Protein AF-A0A967IAB1-F1 (afdb_monomer_lite)

Structure (mmCIF, N/CA/C/O backbone):
data_AF-A0A967IAB1-F1
#
_entry.id   AF-A0A967IAB1-F1
#
loop_
_atom_site.group_PDB
_atom_site.id
_atom_site.type_symbol
_atom_site.label_atom_id
_atom_site.label_alt_id
_atom_site.label_comp_id
_atom_site.label_asym_id
_atom_site.label_entity_id
_atom_site.label_seq_id
_atom_site.pdbx_PDB_ins_code
_atom_site.Cartn_x
_atom_site.Cartn_y
_atom_site.Cartn_z
_atom_site.occupancy
_atom_site.B_iso_or_equiv
_atom_site.auth_seq_id
_atom_site.auth_comp_id
_atom_site.auth_asym_id
_atom_site.auth_atom_id
_atom_site.pdbx_PDB_model_num
ATOM 1 N N . PRO A 1 1 ? -2.351 5.190 4.037 1.00 94.50 1 PRO A N 1
ATOM 2 C CA . PRO A 1 1 ? -1.153 5.554 4.844 1.00 94.50 1 PRO A CA 1
ATOM 3 C C . PRO A 1 1 ? 0.135 5.579 4.003 1.00 94.50 1 PRO A C 1
ATOM 5 O O . PRO A 1 1 ? 0.349 4.645 3.243 1.00 94.50 1 PRO A O 1
ATOM 8 N N . CYS A 1 2 ? 0.975 6.621 4.103 1.00 96.94 2 CYS A N 1
ATOM 9 C CA . CYS A 1 2 ? 2.156 6.790 3.225 1.00 96.94 2 CYS A CA 1
ATOM 10 C C . CYS A 1 2 ? 3.452 7.197 3.954 1.00 96.94 2 CYS A C 1
ATOM 12 O O . CYS A 1 2 ? 4.411 7.576 3.294 1.00 96.94 2 CYS A O 1
ATOM 14 N N . ALA A 1 3 ? 3.478 7.166 5.290 1.00 95.44 3 ALA A N 1
ATOM 15 C CA . ALA A 1 3 ? 4.641 7.583 6.078 1.00 95.44 3 ALA A CA 1
ATOM 16 C C . ALA A 1 3 ? 5.357 6.385 6.719 1.00 95.44 3 ALA A C 1
ATOM 18 O O . ALA A 1 3 ? 6.445 6.021 6.291 1.00 95.44 3 ALA A O 1
ATOM 19 N N . MET A 1 4 ? 4.728 5.751 7.713 1.00 94.75 4 MET A N 1
ATOM 20 C CA . MET A 1 4 ? 5.296 4.638 8.482 1.00 94.75 4 MET A CA 1
ATOM 21 C C . MET A 1 4 ? 4.380 3.409 8.451 1.00 94.75 4 MET A C 1
ATOM 23 O O . MET A 1 4 ? 3.163 3.547 8.289 1.00 94.75 4 MET A O 1
ATOM 27 N N . GLY A 1 5 ? 4.982 2.229 8.625 1.00 96.69 5 GLY A N 1
ATOM 28 C CA . GLY A 1 5 ? 4.279 0.973 8.900 1.00 96.69 5 GLY A CA 1
ATOM 29 C C . GLY A 1 5 ? 3.74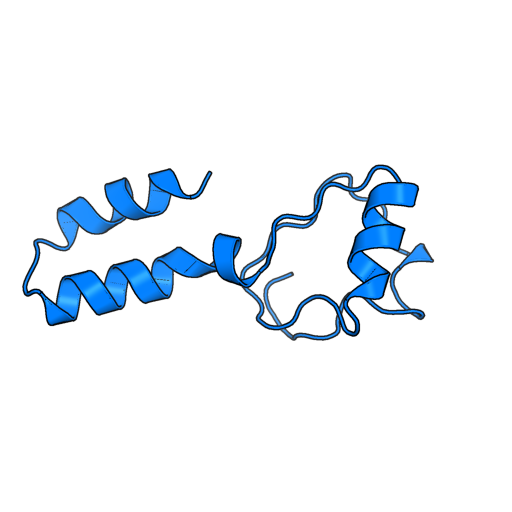2 0.895 10.334 1.00 96.69 5 GLY A C 1
ATOM 30 O O . GLY A 1 5 ? 3.980 1.792 11.143 1.00 96.69 5 GLY A O 1
ATOM 31 N N . GLY A 1 6 ? 2.984 -0.157 10.635 1.00 96.94 6 GLY A N 1
ATOM 32 C CA . GLY A 1 6 ? 2.366 -0.433 11.934 1.00 96.94 6 GLY A CA 1
ATOM 33 C C . GLY A 1 6 ? 1.306 0.587 12.348 1.00 96.94 6 GLY A C 1
ATOM 34 O O . GLY A 1 6 ? 0.912 0.651 13.509 1.00 96.94 6 GLY A O 1
ATOM 35 N N . VAL A 1 7 ? 0.860 1.442 11.425 1.00 96.94 7 VAL A N 1
ATOM 36 C CA . VAL A 1 7 ? -0.050 2.556 11.728 1.00 96.94 7 VAL A CA 1
ATOM 37 C C . VAL A 1 7 ? -1.481 2.090 11.990 1.00 96.94 7 VAL A C 1
ATOM 39 O O . VAL A 1 7 ? -2.247 2.812 12.628 1.00 96.94 7 VAL A O 1
ATOM 42 N N . ILE A 1 8 ? -1.844 0.896 11.521 1.00 97.38 8 ILE A N 1
ATOM 43 C CA . ILE A 1 8 ? -3.112 0.237 11.828 1.00 97.38 8 ILE A CA 1
ATOM 44 C C . ILE A 1 8 ? -2.818 -0.809 12.898 1.00 97.38 8 ILE A C 1
ATOM 46 O O . ILE A 1 8 ? -2.204 -1.834 12.612 1.00 97.38 8 ILE A O 1
ATOM 50 N N . ASN A 1 9 ? -3.222 -0.501 14.127 1.00 97.56 9 ASN A N 1
ATOM 51 C CA . ASN A 1 9 ? -2.954 -1.297 15.315 1.00 97.56 9 ASN A CA 1
ATOM 52 C C . ASN A 1 9 ? -4.074 -1.128 16.354 1.00 97.56 9 ASN A C 1
ATOM 54 O O . ASN A 1 9 ? -5.031 -0.375 16.150 1.00 97.56 9 ASN A O 1
ATOM 58 N N . ASP A 1 10 ? -3.925 -1.801 17.495 1.00 97.62 10 ASP A N 1
ATOM 59 C CA . ASP A 1 10 ? -4.900 -1.801 18.593 1.00 97.62 10 ASP A CA 1
ATOM 60 C C . ASP A 1 10 ? -5.225 -0.393 19.124 1.00 97.62 10 ASP A C 1
ATOM 62 O O . ASP A 1 10 ? -6.352 -0.131 19.532 1.00 97.62 10 ASP A O 1
ATOM 66 N N . GLY A 1 11 ? -4.266 0.538 19.096 1.00 97.44 11 GLY A N 1
ATOM 67 C CA . GLY A 1 11 ? -4.448 1.905 19.593 1.00 97.44 11 GLY A CA 1
ATOM 68 C C . GLY A 1 11 ? -5.002 2.892 18.561 1.00 97.44 11 GLY A C 1
ATOM 69 O O . GLY A 1 11 ? -5.425 3.996 18.923 1.00 97.44 11 GLY A O 1
ATOM 70 N N . THR A 1 12 ? -4.986 2.547 17.272 1.00 96.31 12 THR A N 1
ATOM 71 C CA . THR A 1 12 ? -5.427 3.447 16.194 1.00 96.31 12 THR A CA 1
ATOM 72 C C . THR A 1 12 ? -6.732 3.021 15.544 1.00 96.31 12 THR A C 1
ATOM 74 O O . THR A 1 12 ? -7.420 3.884 14.993 1.00 96.31 12 THR A O 1
ATOM 77 N N . ILE A 1 13 ? -7.106 1.741 15.625 1.00 94.56 13 ILE A N 1
ATOM 78 C CA . ILE A 1 13 ? -8.208 1.208 14.824 1.00 94.56 13 ILE A CA 1
ATOM 79 C C . ILE A 1 13 ? -9.568 1.846 15.136 1.00 94.56 13 ILE A C 1
ATOM 81 O O . ILE A 1 13 ? -10.325 2.159 14.220 1.00 94.56 13 ILE A O 1
ATOM 85 N N . ASP A 1 14 ? -9.854 2.153 16.401 1.00 94.94 14 ASP A N 1
ATOM 86 C CA . ASP A 1 14 ? -11.135 2.761 16.792 1.00 94.94 14 ASP A CA 1
ATOM 87 C C . ASP A 1 14 ? -11.234 4.253 16.433 1.00 94.94 14 ASP A C 1
ATOM 89 O O . ASP A 1 14 ? -12.288 4.878 16.550 1.00 94.94 14 ASP A O 1
ATOM 93 N N . ARG A 1 15 ? -10.130 4.850 15.970 1.00 95.81 15 ARG A N 1
ATOM 94 C CA . ARG A 1 15 ? -10.082 6.247 15.515 1.00 95.81 15 ARG A CA 1
ATOM 95 C C . ARG A 1 15 ? -10.339 6.374 14.015 1.00 95.81 15 ARG A C 1
ATOM 97 O O . ARG A 1 15 ? -10.474 7.498 13.525 1.00 95.81 15 ARG A O 1
ATOM 104 N N . LEU A 1 16 ? -10.376 5.259 13.286 1.00 95.44 16 LEU A N 1
ATOM 105 C CA . LEU A 1 16 ? -10.564 5.249 11.841 1.00 95.44 16 LEU A CA 1
ATOM 106 C C . LEU A 1 16 ? -12.015 5.605 11.495 1.00 95.44 16 LEU A C 1
ATOM 108 O O . LEU A 1 16 ? -12.957 5.029 12.025 1.00 95.44 16 LEU A O 1
ATOM 112 N N . ARG A 1 17 ? -12.195 6.586 10.604 1.00 95.88 17 ARG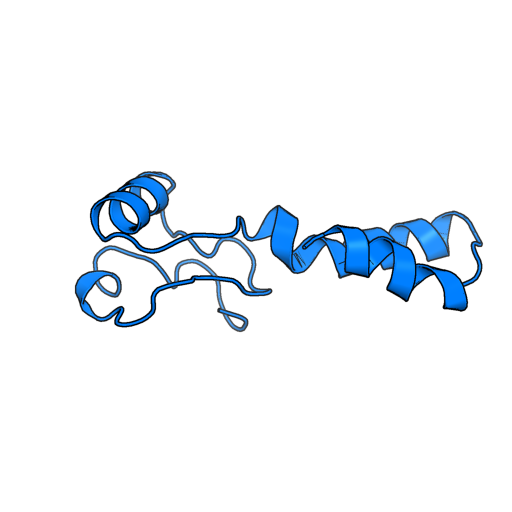 A N 1
ATOM 113 C CA . ARG A 1 17 ? -13.516 7.063 10.139 1.00 95.88 17 ARG A CA 1
ATOM 114 C C . ARG A 1 17 ? -13.705 6.929 8.627 1.00 95.88 17 ARG A C 1
ATOM 116 O O . ARG A 1 17 ? -14.688 7.418 8.077 1.00 95.88 17 ARG A O 1
ATOM 123 N N . MET 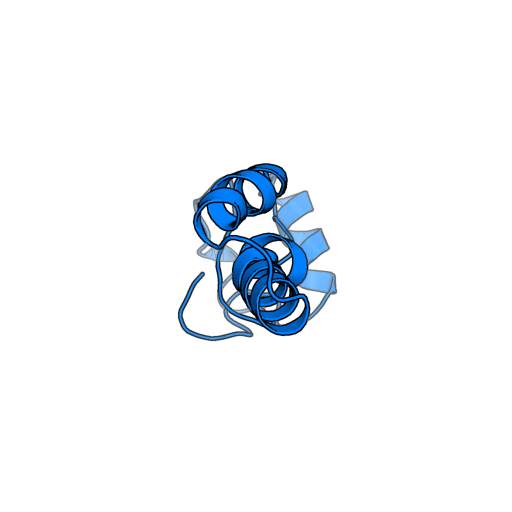A 1 18 ? -12.727 6.347 7.942 1.00 96.44 18 MET A N 1
ATOM 124 C CA . MET A 1 18 ? -12.733 6.175 6.494 1.00 96.44 18 MET A CA 1
ATOM 125 C C . MET A 1 18 ? -13.374 4.849 6.089 1.00 96.44 18 MET A C 1
ATOM 127 O O . MET A 1 18 ? -13.432 3.917 6.879 1.00 96.44 18 MET A O 1
ATOM 131 N N . LYS A 1 19 ? -13.797 4.765 4.826 1.00 97.69 19 LYS A N 1
ATOM 132 C CA . LYS A 1 19 ? -14.333 3.536 4.220 1.00 97.69 19 LYS A CA 1
ATOM 133 C C . LYS A 1 19 ? -13.277 2.696 3.506 1.00 97.69 19 LYS A C 1
ATOM 135 O O . LYS A 1 19 ? -13.511 1.530 3.226 1.00 97.69 19 LYS A O 1
ATOM 140 N N . VAL A 1 20 ? -12.142 3.305 3.165 1.00 97.88 20 VAL A N 1
ATOM 141 C CA . VAL A 1 20 ? -11.074 2.664 2.397 1.00 97.88 20 VAL A CA 1
ATOM 142 C C . VAL A 1 20 ? -9.726 3.013 3.008 1.00 97.88 20 VAL A C 1
ATOM 144 O O . VAL A 1 20 ? -9.452 4.175 3.318 1.00 97.88 20 VAL A O 1
ATOM 147 N N . VAL A 1 21 ? -8.877 2.004 3.136 1.00 97.19 21 VAL A N 1
ATOM 148 C CA . VAL A 1 21 ? -7.457 2.118 3.439 1.00 97.19 21 VAL A CA 1
ATOM 149 C C . VAL A 1 21 ? -6.687 1.690 2.195 1.00 97.19 21 VAL A C 1
ATOM 151 O O . VAL A 1 21 ? -6.614 0.510 1.874 1.00 97.19 21 VAL A O 1
ATOM 154 N N . ALA A 1 22 ? -6.094 2.666 1.515 1.00 96.94 22 ALA A N 1
ATOM 155 C CA . ALA A 1 22 ? -5.134 2.457 0.440 1.00 96.94 22 ALA A CA 1
ATOM 156 C C . ALA A 1 22 ? -3.965 3.424 0.655 1.00 96.94 22 ALA A C 1
ATOM 158 O O . ALA A 1 22 ? -4.155 4.594 1.005 1.00 96.94 22 ALA A O 1
ATOM 159 N N . GLY A 1 23 ? -2.735 2.941 0.535 1.00 95.94 23 GLY A N 1
ATOM 160 C CA . GLY A 1 23 ? -1.563 3.760 0.811 1.00 95.94 23 GLY A CA 1
ATOM 161 C C . GLY A 1 23 ? -0.265 3.110 0.378 1.00 95.94 23 GLY A C 1
ATOM 162 O O . GLY A 1 23 ? -0.233 1.911 0.130 1.00 95.94 23 GLY A O 1
ATOM 163 N N . ALA A 1 24 ? 0.795 3.913 0.327 1.00 96.62 24 ALA A N 1
ATOM 164 C CA . ALA A 1 24 ? 2.100 3.491 -0.167 1.00 96.62 24 ALA A CA 1
ATOM 165 C C . ALA A 1 24 ? 3.053 2.946 0.916 1.00 96.62 24 ALA A C 1
ATOM 167 O O . ALA A 1 24 ? 4.081 2.363 0.580 1.00 96.62 24 ALA A O 1
ATOM 168 N N . ALA A 1 25 ? 2.755 3.153 2.207 1.00 97.75 25 ALA A N 1
ATOM 169 C CA . ALA A 1 25 ? 3.627 2.692 3.290 1.00 97.75 25 ALA A CA 1
ATOM 170 C C . ALA A 1 25 ? 3.722 1.159 3.304 1.00 97.75 25 ALA A C 1
ATOM 172 O O . ALA A 1 25 ? 2.722 0.499 3.038 1.00 97.75 25 ALA A O 1
ATOM 173 N N . ASN A 1 26 ? 4.891 0.619 3.650 1.00 97.12 26 ASN A N 1
ATOM 174 C CA . ASN A 1 26 ? 5.088 -0.816 3.867 1.00 97.12 26 ASN A CA 1
ATOM 175 C C . ASN A 1 26 ? 4.634 -1.226 5.273 1.00 97.12 26 ASN A C 1
ATOM 177 O O . ASN A 1 26 ? 4.790 -0.444 6.214 1.00 97.12 26 ASN A O 1
ATOM 181 N N . ASN A 1 27 ? 4.155 -2.462 5.413 1.00 97.25 27 ASN A N 1
ATOM 182 C CA . ASN A 1 27 ? 3.693 -3.069 6.662 1.00 97.25 27 ASN A CA 1
ATOM 183 C C . ASN A 1 27 ? 2.633 -2.212 7.367 1.00 97.25 27 ASN A C 1
ATOM 185 O O . ASN A 1 27 ? 2.811 -1.834 8.517 1.00 97.25 27 ASN A O 1
ATOM 189 N N . GLN A 1 28 ? 1.562 -1.812 6.677 1.00 98.00 28 GLN A N 1
ATOM 190 C CA . GLN A 1 28 ? 0.564 -0.881 7.239 1.00 98.00 28 GLN A CA 1
ATOM 191 C C . GLN A 1 28 ? -0.204 -1.463 8.425 1.00 98.00 28 GLN A C 1
ATOM 193 O O . GLN A 1 28 ? -0.540 -0.717 9.350 1.00 98.00 28 GLN A O 1
ATOM 198 N N . LEU A 1 29 ? -0.475 -2.768 8.375 1.00 98.00 29 LEU A N 1
ATOM 199 C CA . LEU A 1 29 ? -1.012 -3.540 9.487 1.00 98.00 29 LEU A CA 1
ATOM 200 C C . LEU A 1 29 ? 0.138 -3.914 10.422 1.00 98.00 29 LEU A C 1
ATOM 202 O O . LEU A 1 29 ? 1.139 -4.467 9.974 1.00 98.00 29 LEU A O 1
ATOM 206 N N . ASP A 1 30 ? -0.015 -3.633 11.711 1.00 97.69 30 ASP A N 1
ATOM 207 C CA . ASP A 1 30 ? 0.956 -4.052 12.728 1.00 97.69 30 ASP A CA 1
ATOM 208 C C . 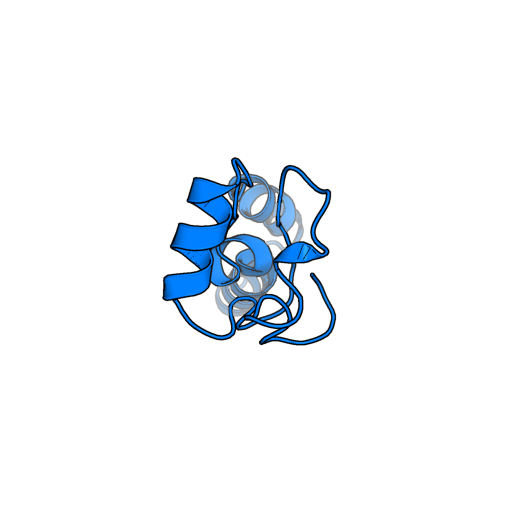ASP A 1 30 ? 0.914 -5.581 12.937 1.00 97.69 30 ASP A C 1
ATOM 210 O O . ASP A 1 30 ? 1.940 -6.241 13.097 1.00 97.69 30 ASP A O 1
ATOM 214 N N . HIS A 1 31 ? -0.278 -6.173 12.808 1.00 97.75 31 HIS A N 1
ATOM 215 C CA . HIS A 1 31 ? -0.502 -7.615 12.750 1.00 97.75 31 HIS A CA 1
ATOM 216 C C . HIS A 1 31 ? -1.561 -7.976 11.702 1.00 97.75 31 HIS A C 1
ATOM 218 O O . HIS A 1 31 ? -2.530 -7.246 11.501 1.00 97.75 31 HIS A O 1
ATOM 224 N N . GLU A 1 32 ? -1.458 -9.164 11.100 1.00 95.81 32 GLU A N 1
ATOM 225 C CA . GLU A 1 32 ? -2.413 -9.643 10.082 1.00 95.81 32 GLU A CA 1
ATOM 226 C C . GLU A 1 32 ? -3.874 -9.623 10.563 1.00 95.81 32 GLU A C 1
ATOM 228 O O . GLU A 1 32 ? -4.780 -9.291 9.798 1.00 95.81 32 GLU A O 1
ATOM 233 N N . ARG A 1 33 ? -4.108 -9.890 11.859 1.00 97.12 33 ARG A N 1
ATOM 234 C CA . ARG A 1 33 ? -5.448 -9.849 12.477 1.00 97.12 33 ARG A CA 1
ATOM 235 C C . ARG A 1 33 ? -6.157 -8.505 12.295 1.00 97.12 33 ARG A C 1
ATOM 237 O O . ARG A 1 33 ? -7.384 -8.458 12.282 1.00 97.12 33 ARG A O 1
ATOM 244 N N . HIS A 1 34 ? -5.402 -7.414 12.156 1.00 97.75 34 HIS A N 1
ATOM 245 C CA . HIS A 1 34 ? -5.963 -6.079 11.968 1.00 97.75 34 HIS A CA 1
ATOM 246 C C . HIS A 1 34 ? -6.682 -5.947 10.624 1.00 97.75 34 HIS A C 1
ATOM 248 O O . HIS A 1 34 ? -7.601 -5.143 10.519 1.00 97.75 34 HIS A O 1
ATOM 254 N N . GLY A 1 35 ? -6.354 -6.782 9.631 1.00 97.00 35 GLY A N 1
ATOM 255 C CA . GLY A 1 35 ? -7.109 -6.872 8.380 1.00 97.00 35 GLY A CA 1
ATOM 256 C C . GLY A 1 35 ? -8.540 -7.374 8.594 1.00 97.00 35 GLY A C 1
ATOM 257 O O . GLY A 1 35 ? -9.479 -6.795 8.051 1.00 97.00 35 GLY A O 1
ATOM 258 N N . ALA A 1 36 ? -8.726 -8.385 9.451 1.00 96.88 36 ALA A N 1
ATOM 259 C CA . ALA A 1 36 ? -10.060 -8.867 9.815 1.00 96.88 36 ALA A CA 1
ATOM 260 C C . ALA A 1 36 ? -10.865 -7.782 10.543 1.00 96.88 36 ALA A C 1
ATOM 262 O O . ALA A 1 36 ? -12.030 -7.563 10.238 1.00 96.88 36 ALA A O 1
ATOM 263 N N . TRP A 1 37 ? -10.224 -7.021 11.431 1.00 96.69 37 TRP A N 1
ATOM 264 C CA . TRP A 1 37 ? -10.905 -5.941 12.145 1.00 96.69 37 TRP A CA 1
ATOM 265 C C . TRP A 1 37 ? -11.361 -4.790 11.247 1.00 96.69 37 TRP A C 1
ATOM 267 O O . TRP A 1 37 ? -12.365 -4.148 11.560 1.00 96.69 37 TRP A O 1
ATOM 277 N N . LEU A 1 38 ? -10.615 -4.499 10.173 1.00 97.50 38 LEU A N 1
ATOM 278 C CA . LEU A 1 38 ? -11.039 -3.543 9.147 1.00 97.50 38 LEU A CA 1
ATOM 279 C C . LEU A 1 38 ? -12.280 -4.068 8.417 1.00 97.50 38 LEU A C 1
ATOM 281 O O . LEU A 1 38 ? -13.240 -3.318 8.260 1.00 97.50 38 LEU A O 1
ATOM 285 N N . ALA A 1 39 ? -12.294 -5.354 8.055 1.00 97.00 39 ALA A N 1
ATOM 286 C CA . ALA A 1 39 ? -13.446 -5.990 7.419 1.00 97.00 39 ALA A CA 1
ATOM 287 C C . ALA A 1 39 ? -14.693 -5.979 8.322 1.00 97.00 39 ALA A C 1
ATOM 289 O O . ALA A 1 39 ? -15.756 -5.568 7.870 1.00 97.00 39 ALA A O 1
ATOM 290 N N . ASP A 1 40 ? -14.551 -6.314 9.610 1.00 96.81 40 ASP A N 1
ATOM 291 C CA . ASP A 1 40 ? -15.643 -6.275 10.601 1.00 96.81 40 ASP A CA 1
ATOM 292 C C . ASP A 1 40 ? -16.240 -4.866 10.792 1.00 96.81 40 ASP A C 1
ATOM 294 O O . ASP A 1 40 ? -17.338 -4.712 11.325 1.00 96.81 40 ASP A O 1
ATOM 298 N N . ARG A 1 41 ? -15.501 -3.823 10.392 1.00 96.31 41 ARG A N 1
ATOM 299 C CA . ARG A 1 41 ? -15.899 -2.407 10.464 1.00 96.31 41 ARG A CA 1
ATOM 300 C C . ARG A 1 41 ? -16.361 -1.845 9.115 1.00 96.31 41 ARG A C 1
ATOM 302 O O . ARG A 1 41 ? -16.479 -0.627 8.990 1.00 96.31 41 ARG A O 1
ATOM 309 N N . ASP A 1 42 ? -16.582 -2.697 8.113 1.00 97.31 42 ASP A N 1
ATOM 310 C CA . ASP A 1 42 ? -16.913 -2.305 6.736 1.00 97.31 42 ASP A CA 1
ATOM 311 C C . ASP A 1 42 ? -15.876 -1.349 6.105 1.00 97.31 42 ASP A C 1
ATOM 313 O O . ASP A 1 42 ? -16.201 -0.478 5.289 1.00 97.31 42 ASP A O 1
ATOM 317 N N . ILE A 1 43 ? -14.600 -1.498 6.484 1.00 98.19 43 ILE A N 1
ATOM 318 C CA . ILE A 1 43 ? -13.480 -0.744 5.916 1.00 98.19 43 ILE A CA 1
ATOM 319 C C . ILE A 1 43 ? -12.753 -1.627 4.905 1.00 98.19 43 ILE A C 1
ATOM 321 O O . ILE A 1 43 ? -12.124 -2.626 5.253 1.00 98.19 43 ILE A O 1
ATOM 325 N N . ILE A 1 44 ? -12.780 -1.218 3.639 1.00 97.75 44 ILE A N 1
ATOM 326 C CA . ILE A 1 44 ? -12.049 -1.898 2.569 1.00 97.75 44 ILE A CA 1
ATOM 327 C C . ILE A 1 44 ? -10.558 -1.621 2.742 1.00 97.75 44 ILE A C 1
ATOM 329 O O . ILE A 1 44 ? -10.126 -0.467 2.760 1.00 97.75 44 ILE A O 1
ATOM 333 N N . TYR A 1 45 ? -9.761 -2.680 2.827 1.00 97.38 45 TYR A N 1
ATOM 334 C CA . TYR A 1 45 ? -8.308 -2.590 2.861 1.00 97.38 45 TYR A CA 1
ATOM 335 C C . TYR A 1 45 ? -7.709 -3.083 1.547 1.00 97.38 45 TYR A C 1
ATOM 337 O O . TYR A 1 45 ? -7.933 -4.222 1.144 1.00 97.38 45 TYR A O 1
ATOM 345 N N . MET A 1 46 ? -6.928 -2.223 0.898 1.00 96.75 46 MET A N 1
ATOM 346 C CA . MET A 1 46 ? -6.080 -2.597 -0.226 1.00 96.75 46 MET A CA 1
ATOM 347 C C . MET A 1 46 ? -4.703 -2.988 0.325 1.00 96.75 46 MET A C 1
ATOM 349 O O . MET A 1 46 ? -4.044 -2.123 0.914 1.00 96.75 46 MET A O 1
ATOM 353 N N . PRO A 1 47 ? -4.266 -4.252 0.163 1.00 95.69 47 PRO A N 1
ATOM 354 C CA . PRO A 1 47 ? -2.981 -4.706 0.678 1.00 95.69 47 PRO A CA 1
ATOM 355 C C . PRO A 1 47 ? -1.844 -3.795 0.223 1.00 95.69 47 PRO A C 1
ATOM 357 O O . PRO A 1 47 ? -1.765 -3.414 -0.948 1.00 95.69 47 PRO A O 1
ATOM 360 N N . ASP A 1 48 ? -0.968 -3.435 1.153 1.00 96.62 48 ASP A N 1
ATOM 361 C CA . ASP A 1 48 ? 0.095 -2.460 0.915 1.00 96.62 48 ASP A CA 1
ATOM 362 C C . ASP A 1 48 ? 1.053 -2.884 -0.200 1.00 96.62 48 ASP A C 1
ATOM 364 O O . ASP A 1 48 ? 1.319 -2.088 -1.099 1.00 96.62 48 ASP A O 1
ATOM 368 N N . TYR A 1 49 ? 1.478 -4.148 -0.199 1.00 94.19 49 TYR A N 1
ATOM 369 C CA . TYR A 1 49 ? 2.358 -4.734 -1.211 1.00 94.19 49 TYR A CA 1
ATOM 370 C C . TYR A 1 49 ? 1.735 -4.804 -2.615 1.00 94.19 49 TYR A C 1
ATOM 372 O O . TYR A 1 49 ? 2.457 -4.967 -3.597 1.00 94.19 49 TYR A O 1
ATOM 380 N N . VAL A 1 50 ? 0.407 -4.680 -2.734 1.00 95.56 50 VAL A N 1
ATOM 381 C CA . VAL A 1 50 ? -0.272 -4.505 -4.028 1.00 95.56 50 VAL A CA 1
ATOM 382 C C . VAL A 1 50 ? -0.338 -3.019 -4.364 1.00 95.56 50 VAL A C 1
ATOM 384 O O . VAL A 1 50 ? 0.077 -2.605 -5.445 1.00 95.56 50 VAL A O 1
ATOM 387 N N . ALA A 1 51 ? -0.801 -2.194 -3.420 1.00 95.38 51 ALA A N 1
ATOM 388 C CA . ALA A 1 51 ? -1.016 -0.766 -3.630 1.00 95.38 51 ALA A CA 1
ATOM 389 C C . ALA A 1 51 ? 0.249 0.015 -3.984 1.00 95.38 51 ALA A C 1
ATOM 391 O O . ALA A 1 51 ? 0.194 0.957 -4.775 1.00 95.38 51 ALA A O 1
ATOM 392 N N . ASN A 1 52 ? 1.387 -0.365 -3.407 1.00 96.19 52 ASN A N 1
ATOM 393 C CA . ASN A 1 52 ? 2.668 0.290 -3.643 1.00 96.19 52 ASN A CA 1
ATOM 394 C C . ASN A 1 52 ? 3.513 -0.381 -4.743 1.00 96.19 52 ASN A C 1
ATOM 396 O O . ASN A 1 52 ? 4.633 0.063 -5.013 1.00 96.19 52 ASN A O 1
ATOM 400 N N . GLY A 1 53 ? 2.961 -1.387 -5.435 1.00 96.81 53 GLY A N 1
ATOM 401 C CA . GLY A 1 53 ? 3.662 -2.197 -6.435 1.00 96.81 53 GLY A CA 1
ATOM 402 C C . GLY A 1 53 ? 4.202 -1.420 -7.641 1.00 96.81 53 GLY A C 1
ATOM 403 O O . GLY A 1 53 ? 5.099 -1.902 -8.331 1.00 96.81 53 GLY A O 1
ATOM 404 N N . GLY A 1 54 ? 3.734 -0.190 -7.875 1.00 96.06 54 GLY A N 1
ATOM 405 C CA . GLY A 1 54 ? 4.200 0.643 -8.986 1.00 96.06 54 GLY A CA 1
ATOM 406 C C . GLY A 1 54 ? 5.708 0.923 -8.971 1.00 96.06 54 GLY A C 1
ATOM 407 O O . GLY A 1 54 ? 6.327 0.994 -10.032 1.00 96.06 54 GLY A O 1
ATOM 408 N N . GLY A 1 55 ? 6.327 0.993 -7.786 1.00 94.75 55 GLY A N 1
ATOM 409 C CA . GLY A 1 55 ? 7.784 1.111 -7.675 1.00 94.75 55 GLY A CA 1
ATOM 410 C C . GLY A 1 55 ? 8.509 -0.111 -8.248 1.00 94.75 55 GLY A C 1
ATOM 411 O O . GLY A 1 55 ? 9.452 0.035 -9.022 1.00 94.75 55 GLY A O 1
ATOM 412 N N . LEU A 1 56 ? 8.019 -1.317 -7.944 1.00 96.19 56 LEU A N 1
ATOM 413 C CA . LEU A 1 56 ? 8.595 -2.560 -8.459 1.00 96.19 56 LEU A CA 1
ATOM 414 C C . LEU A 1 56 ? 8.393 -2.696 -9.974 1.00 96.19 56 LEU A C 1
ATOM 416 O O . LEU A 1 56 ? 9.318 -3.107 -10.672 1.00 96.19 56 LEU A O 1
ATOM 420 N N . ILE A 1 57 ? 7.224 -2.298 -10.488 1.00 96.56 57 ILE A N 1
ATOM 421 C CA . ILE A 1 57 ? 6.951 -2.246 -11.934 1.00 96.56 57 ILE A CA 1
ATOM 422 C C . ILE A 1 57 ? 7.958 -1.327 -12.636 1.00 96.56 57 ILE A C 1
ATOM 424 O O . ILE A 1 57 ? 8.524 -1.706 -13.663 1.00 96.56 57 ILE A O 1
ATOM 428 N N . SER A 1 58 ? 8.227 -0.147 -12.068 1.00 96.38 58 SER A N 1
ATOM 429 C CA . SER A 1 58 ? 9.210 0.795 -12.613 1.00 96.38 58 SER A CA 1
ATOM 430 C C . SER A 1 58 ? 10.626 0.211 -12.616 1.00 96.38 58 SER A C 1
ATOM 432 O O . SER A 1 58 ? 11.292 0.245 -13.650 1.00 96.38 58 SER A O 1
ATOM 434 N N . CYS A 1 59 ? 11.076 -0.378 -11.502 1.00 96.38 59 CYS A N 1
ATOM 435 C CA . CYS A 1 59 ? 12.397 -1.015 -11.424 1.00 96.38 59 CYS A CA 1
ATOM 436 C C . CYS A 1 59 ? 12.530 -2.193 -12.402 1.00 96.38 59 CYS A C 1
ATOM 438 O O . CYS A 1 59 ? 13.576 -2.384 -13.021 1.00 96.38 59 CYS A O 1
ATOM 440 N N . ALA A 1 60 ? 11.471 -2.988 -12.575 1.00 96.69 60 ALA A N 1
ATOM 441 C CA . ALA A 1 60 ? 11.463 -4.087 -13.534 1.00 96.69 60 ALA A CA 1
ATOM 442 C C . ALA A 1 60 ? 11.540 -3.581 -14.983 1.00 96.69 60 ALA A C 1
ATOM 444 O O . ALA A 1 60 ? 12.241 -4.177 -15.800 1.00 96.69 60 ALA A O 1
ATOM 445 N N . ALA A 1 61 ? 10.855 -2.480 -15.306 1.00 96.56 61 ALA A N 1
ATOM 446 C CA . ALA A 1 61 ? 10.942 -1.854 -16.622 1.00 96.56 61 ALA A CA 1
ATOM 447 C C . ALA A 1 61 ? 12.354 -1.329 -16.917 1.00 96.56 61 ALA A C 1
ATOM 449 O O . ALA A 1 61 ? 12.856 -1.564 -18.016 1.00 96.56 61 ALA A O 1
ATOM 450 N N . GLU A 1 62 ? 13.001 -0.704 -15.928 1.00 95.75 62 GLU A N 1
ATOM 451 C CA . GLU A 1 62 ? 14.401 -0.275 -16.011 1.00 95.75 62 GLU A CA 1
ATOM 452 C C . GLU A 1 62 ? 15.331 -1.459 -16.284 1.00 95.75 62 GLU A C 1
ATOM 454 O O . GLU A 1 62 ? 16.095 -1.445 -17.248 1.00 95.75 62 GLU A O 1
ATOM 459 N N . TRP A 1 63 ? 15.210 -2.523 -15.486 1.00 96.56 63 TRP A N 1
ATOM 460 C CA . TRP A 1 63 ? 16.032 -3.725 -15.628 1.00 96.56 63 TRP A CA 1
ATOM 461 C C . TRP A 1 63 ? 15.864 -4.404 -16.997 1.00 96.56 63 TRP A C 1
ATOM 463 O O . TRP A 1 63 ? 16.823 -4.934 -17.554 1.00 96.56 63 TRP A O 1
ATOM 473 N N . GLN A 1 64 ? 14.657 -4.360 -17.564 1.00 96.44 64 GLN A N 1
ATOM 474 C CA . GLN A 1 64 ? 14.341 -4.927 -18.880 1.00 96.44 64 GLN A CA 1
ATOM 475 C C . GLN A 1 64 ? 14.667 -3.984 -20.052 1.00 96.44 64 GLN A C 1
ATOM 477 O O . GLN A 1 64 ? 14.466 -4.372 -21.203 1.00 96.44 64 GLN A O 1
ATOM 482 N N . GLY A 1 65 ? 15.122 -2.751 -19.795 1.00 95.38 65 GLY A N 1
ATOM 483 C CA . GLY A 1 65 ? 15.352 -1.743 -20.837 1.00 95.38 65 GLY A CA 1
ATOM 484 C C . GLY A 1 65 ? 14.079 -1.334 -21.588 1.00 95.38 65 GLY A C 1
ATOM 485 O O . GLY A 1 65 ? 14.141 -0.995 -22.771 1.00 95.38 65 GLY A O 1
ATOM 486 N N . ARG A 1 66 ? 12.911 -1.416 -20.937 1.00 94.25 66 ARG A N 1
ATOM 487 C CA . ARG A 1 66 ? 11.622 -1.052 -21.543 1.00 94.25 66 ARG A CA 1
ATOM 488 C C . ARG A 1 66 ? 11.448 0.462 -21.605 1.00 94.25 66 ARG A C 1
ATOM 490 O O . ARG A 1 66 ? 12.028 1.213 -20.830 1.00 94.25 66 ARG A O 1
ATOM 497 N N . ASP A 1 67 ? 10.582 0.897 -22.513 1.00 92.56 67 ASP A N 1
ATOM 498 C CA . ASP A 1 67 ? 10.178 2.296 -22.618 1.00 92.56 67 ASP A CA 1
ATOM 499 C C . ASP A 1 67 ? 9.410 2.745 -21.362 1.00 92.56 67 ASP A C 1
ATOM 501 O O . ASP A 1 67 ? 8.303 2.272 -21.084 1.00 92.56 67 ASP A O 1
ATOM 505 N N . PHE A 1 68 ? 9.985 3.696 -20.623 1.00 91.75 68 PHE A N 1
ATOM 506 C CA . PHE A 1 68 ? 9.383 4.277 -19.423 1.00 91.75 68 PHE A CA 1
ATOM 507 C C . PHE A 1 68 ? 8.060 4.999 -19.693 1.00 91.75 68 PHE A C 1
ATOM 509 O O . PHE A 1 68 ? 7.258 5.135 -18.771 1.00 91.75 68 PHE A O 1
ATOM 516 N N .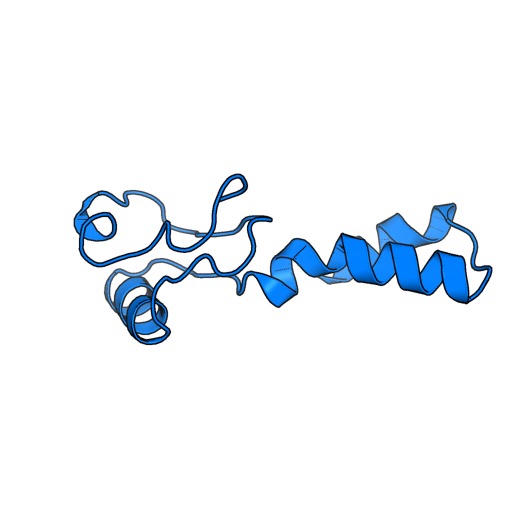 GLN A 1 69 ? 7.779 5.409 -20.937 1.00 93.62 69 GLN A N 1
ATOM 517 C CA . GLN A 1 69 ? 6.481 5.991 -21.295 1.00 93.62 69 GLN A CA 1
ATOM 518 C C . GLN A 1 69 ? 5.326 4.991 -21.148 1.00 93.62 69 GLN A C 1
ATOM 520 O O . GLN A 1 69 ? 4.182 5.413 -21.001 1.00 93.62 69 GLN A O 1
ATOM 525 N N . ARG A 1 70 ? 5.613 3.679 -21.139 1.00 91.81 70 ARG A N 1
ATOM 526 C CA . ARG A 1 70 ? 4.611 2.614 -20.951 1.00 91.81 70 ARG A CA 1
ATOM 527 C C . ARG A 1 70 ? 4.394 2.217 -19.491 1.00 91.81 70 ARG A C 1
ATOM 529 O O . ARG A 1 70 ? 3.362 1.641 -19.170 1.00 91.81 70 ARG A O 1
ATOM 536 N N . VAL A 1 71 ? 5.325 2.547 -18.593 1.00 95.44 71 VAL A N 1
ATOM 537 C CA . VAL A 1 71 ? 5.214 2.218 -17.158 1.00 9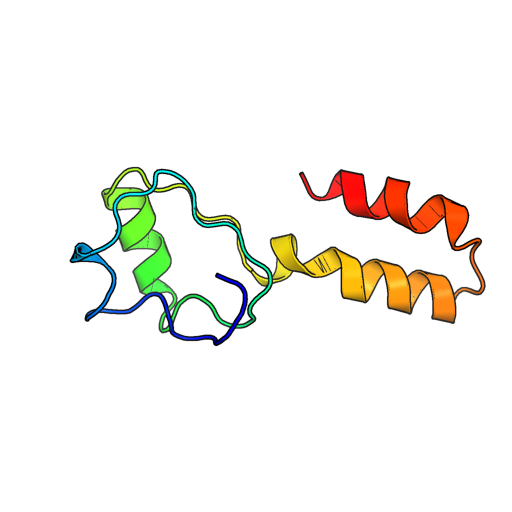5.44 71 VAL A CA 1
ATOM 538 C C . VAL A 1 71 ? 3.926 2.767 -16.528 1.00 95.44 71 VAL A C 1
ATOM 540 O O . VAL A 1 71 ? 3.296 2.031 -15.772 1.00 95.44 71 VAL A O 1
ATOM 543 N N . PRO A 1 72 ? 3.464 3.997 -16.835 1.00 96.19 72 PRO A N 1
ATOM 544 C CA . PRO A 1 72 ? 2.183 4.481 -16.329 1.00 96.19 72 PRO A CA 1
ATOM 545 C C . PRO A 1 72 ? 0.984 3.593 -16.688 1.00 96.19 72 PRO A C 1
ATOM 547 O O . PRO A 1 72 ? 0.062 3.504 -15.884 1.00 96.19 72 PRO A O 1
ATOM 550 N N . ASP A 1 73 ? 0.981 2.937 -17.853 1.00 95.44 73 ASP A N 1
ATOM 551 C CA . ASP A 1 73 ? -0.100 2.023 -18.247 1.00 95.44 73 ASP A CA 1
ATOM 552 C C . ASP A 1 73 ? -0.070 0.734 -17.420 1.00 95.44 73 ASP A C 1
ATOM 554 O O . ASP A 1 73 ? -1.106 0.319 -16.903 1.00 95.44 73 ASP A O 1
ATOM 558 N N . ASP A 1 74 ? 1.119 0.160 -17.207 1.00 94.12 74 ASP A N 1
ATOM 559 C CA . ASP A 1 74 ? 1.301 -1.012 -16.339 1.00 94.12 74 ASP A CA 1
ATOM 560 C C . ASP A 1 74 ? 0.865 -0.705 -14.890 1.00 94.12 74 ASP A C 1
ATOM 562 O O . ASP A 1 74 ? 0.179 -1.503 -14.252 1.00 94.12 74 ASP A O 1
ATOM 566 N N . VAL A 1 75 ? 1.229 0.475 -14.370 1.00 95.50 75 VAL A N 1
ATOM 567 C CA . VAL A 1 75 ? 0.888 0.911 -13.002 1.00 95.50 75 VAL A CA 1
ATOM 568 C C . VAL A 1 75 ? -0.613 1.149 -12.831 1.00 95.50 75 VAL A C 1
ATOM 570 O O . VAL A 1 75 ? -1.153 0.855 -11.765 1.00 95.50 75 VAL A O 1
ATOM 573 N N . ARG A 1 76 ? -1.307 1.649 -13.863 1.00 95.38 76 ARG A N 1
ATOM 574 C CA . ARG A 1 76 ? -2.773 1.810 -13.832 1.00 95.38 76 ARG A CA 1
ATOM 575 C C . ARG A 1 76 ? -3.502 0.478 -13.681 1.00 95.38 76 ARG A C 1
ATOM 577 O O . ARG A 1 76 ? -4.596 0.478 -13.148 1.00 95.38 76 ARG A O 1
ATOM 584 N N . GLY A 1 77 ? -2.903 -0.643 -14.088 1.00 93.50 77 GLY A N 1
ATOM 585 C CA . GLY A 1 77 ? -3.496 -1.975 -13.929 1.00 93.50 77 GLY A CA 1
ATOM 586 C C . GLY A 1 77 ? -3.574 -2.489 -12.485 1.00 93.50 77 GLY A C 1
ATOM 587 O O . GLY A 1 77 ? -4.126 -3.563 -12.264 1.00 93.50 77 GLY A O 1
ATOM 588 N N . ILE A 1 78 ? -3.022 -1.763 -11.505 1.00 92.50 78 ILE A N 1
ATOM 589 C CA . ILE A 1 78 ? -3.094 -2.130 -10.081 1.00 92.50 78 ILE A CA 1
ATOM 590 C C . ILE A 1 78 ? -4.508 -1.910 -9.504 1.00 92.50 78 ILE A C 1
ATOM 592 O O . ILE A 1 78 ? -4.865 -2.590 -8.539 1.00 92.50 78 ILE A O 1
ATOM 596 N N . TYR A 1 79 ? -5.301 -0.983 -10.060 1.00 84.00 79 TYR A N 1
ATOM 597 C CA . TYR A 1 79 ? -6.616 -0.583 -9.535 1.00 84.00 79 TYR A CA 1
ATOM 598 C C . TYR A 1 79 ? -7.676 -0.369 -10.619 1.00 84.00 79 TYR A C 1
ATOM 600 O O . TYR A 1 79 ? -7.347 0.174 -11.694 1.00 84.00 79 TYR A O 1
#

Sequence (79 aa):
PCAMGGVINDGTIDRLRMKVVAGAANNQLDHERHGAWLADRDIIYMPDYVANGGGLISCAAEWQGRDFQRVPDDVRGIY

pLDDT: mean 96.0, std 1.96, range [84.0, 98.19]

Radius of gyration: 15.03 Å; chains: 1; bounding box: 33×17×42 Å

Secondary structure (DSSP, 8-state):
--S-SS-BSTTTGGG---SEE--S-SS-BSSTHHHHHHHTTT-EE--HHHHTTHHHHHHHHHHTT--GGGHHHHHHTT-

Foldseek 3Di:
DEDEACCQDPVCPVVDPDQEDAYQYPNNHVDPVSCVVCVVVNRHYDHNCLRNCLVVLQVVCVVVVHDPVCSVVVNVVSD